Protein AF-A0A3C0Q526-F1 (afdb_monomer_lite)

Radius of gyration: 20.27 Å; chains: 1; bounding box: 44×20×48 Å

pLDDT: mean 85.57, std 8.26, range [57.34, 94.81]

Sequence (74 aa):
MAILRLEELEALSASPDLWNDPDKAQKLMREKNRLEAQINEVRKIENGLKDQIGLIEMAESEGEESLVTEAVSA

Secondary structure (DSSP, 8-state):
-HHHHHHHHHHHHT-GGGGG-HHHHHHHHHHHHHHHHHHHHHHHHHHHHHHHHHHHHHHHHHT-HHHHHHHHH-

Structure (mmCIF, N/CA/C/O backbone):
data_AF-A0A3C0Q526-F1
#
_entry.id   AF-A0A3C0Q526-F1
#
loop_
_atom_site.group_PDB
_atom_site.id
_atom_site.type_symbol
_atom_site.label_atom_id
_atom_site.label_alt_id
_atom_site.label_comp_id
_atom_site.label_asym_id
_atom_site.label_entity_id
_atom_site.label_seq_id
_atom_site.pdbx_PDB_ins_code
_atom_site.Cartn_x
_atom_site.Cartn_y
_atom_site.Cartn_z
_atom_site.occupancy
_atom_site.B_iso_or_equiv
_atom_site.auth_seq_id
_atom_site.auth_comp_id
_atom_site.auth_asym_id
_atom_site.auth_atom_id
_atom_site.pdbx_PDB_model_num
ATOM 1 N N . MET A 1 1 ? -6.116 5.549 -12.132 1.00 66.62 1 MET A N 1
ATOM 2 C CA . MET A 1 1 ? -4.939 5.670 -13.025 1.00 66.62 1 MET A CA 1
ATOM 3 C C . MET A 1 1 ? -3.652 5.139 -12.387 1.00 66.62 1 MET A C 1
ATOM 5 O O . MET A 1 1 ? -2.965 4.388 -13.057 1.00 66.62 1 MET A O 1
ATOM 9 N N . ALA A 1 2 ? -3.336 5.444 -11.118 1.00 75.81 2 ALA A N 1
ATOM 10 C CA . ALA A 1 2 ? -2.099 4.966 -10.473 1.00 75.81 2 ALA A CA 1
ATOM 11 C C . ALA A 1 2 ? -1.986 3.429 -10.333 1.00 75.81 2 ALA A C 1
ATOM 13 O O . ALA A 1 2 ? -0.906 2.891 -10.536 1.00 75.81 2 ALA A O 1
ATOM 14 N N . ILE A 1 3 ? -3.092 2.727 -10.048 1.00 82.12 3 ILE A N 1
ATOM 15 C CA . ILE A 1 3 ? -3.117 1.253 -9.923 1.00 82.12 3 ILE A CA 1
ATOM 16 C C . ILE A 1 3 ? -2.854 0.575 -11.276 1.00 82.12 3 ILE A C 1
ATOM 18 O O . ILE A 1 3 ? -1.951 -0.242 -11.374 1.00 82.12 3 ILE A O 1
ATOM 22 N N . LEU A 1 4 ? -3.557 0.997 -12.334 1.00 87.81 4 LEU A N 1
ATOM 23 C CA . LEU A 1 4 ? -3.337 0.504 -13.702 1.00 87.81 4 LEU A CA 1
ATOM 24 C C . LEU A 1 4 ? -1.877 0.707 -14.149 1.00 87.81 4 LEU A C 1
ATOM 26 O O . LEU A 1 4 ? -1.264 -0.172 -14.742 1.00 87.81 4 LEU A O 1
ATOM 30 N N . ARG A 1 5 ? -1.290 1.864 -13.811 1.00 85.44 5 ARG A N 1
ATOM 31 C 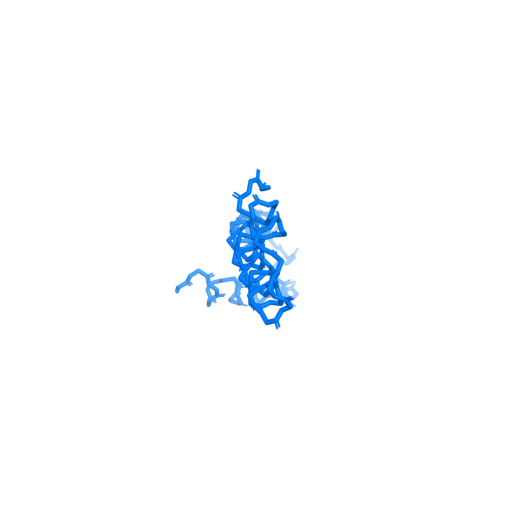CA . ARG A 1 5 ? 0.116 2.150 -14.105 1.00 85.44 5 ARG A CA 1
ATOM 32 C C . ARG A 1 5 ? 1.067 1.234 -13.335 1.00 85.44 5 ARG A C 1
ATOM 34 O O . ARG A 1 5 ? 2.093 0.845 -13.879 1.00 85.44 5 ARG A O 1
ATOM 41 N N . LEU A 1 6 ? 0.751 0.901 -12.085 1.00 87.75 6 LEU A N 1
ATOM 42 C CA . LEU A 1 6 ? 1.545 -0.046 -11.313 1.00 87.75 6 LEU A CA 1
ATOM 43 C C . LEU A 1 6 ? 1.498 -1.450 -11.938 1.00 87.75 6 LEU A C 1
ATOM 45 O O . LEU A 1 6 ? 2.552 -2.050 -12.118 1.00 87.75 6 LEU A O 1
ATOM 49 N N . GLU A 1 7 ? 0.320 -1.920 -12.350 1.00 88.38 7 GLU A N 1
ATOM 50 C CA . GLU A 1 7 ? 0.146 -3.211 -13.039 1.00 88.38 7 GLU A CA 1
ATOM 51 C C . GLU A 1 7 ? 0.937 -3.272 -14.359 1.00 88.38 7 GLU A C 1
ATOM 53 O O . GLU A 1 7 ? 1.607 -4.264 -14.651 1.00 88.38 7 GLU A O 1
ATOM 58 N N . GLU A 1 8 ? 0.938 -2.188 -15.142 1.00 88.12 8 GLU A N 1
ATOM 59 C CA . GLU A 1 8 ? 1.782 -2.074 -16.339 1.00 88.12 8 GLU A CA 1
ATOM 60 C C . GLU A 1 8 ? 3.278 -2.178 -16.004 1.00 88.12 8 GLU A C 1
ATOM 62 O O . GLU A 1 8 ? 4.026 -2.871 -16.697 1.00 88.12 8 GLU A O 1
ATOM 67 N N . LEU A 1 9 ? 3.735 -1.494 -14.948 1.00 88.12 9 LEU A N 1
ATOM 68 C CA . LEU A 1 9 ? 5.134 -1.544 -14.516 1.00 88.12 9 LEU A CA 1
ATOM 69 C C . LEU A 1 9 ? 5.512 -2.936 -13.999 1.00 88.12 9 LEU A C 1
ATOM 71 O O . LEU A 1 9 ? 6.627 -3.389 -14.247 1.00 88.12 9 LEU A O 1
ATOM 75 N N . GLU A 1 10 ? 4.601 -3.642 -13.331 1.00 87.88 10 GLU A N 1
ATOM 76 C CA . GLU A 1 10 ? 4.797 -5.034 -12.927 1.00 87.88 10 GLU A CA 1
ATOM 77 C C . GLU A 1 10 ? 4.954 -5.957 -14.135 1.00 87.88 10 GLU A C 1
ATOM 79 O O . GLU A 1 10 ? 5.929 -6.711 -14.203 1.00 87.88 10 GLU A O 1
ATOM 84 N N . ALA A 1 11 ? 4.069 -5.840 -15.125 1.00 89.12 11 ALA A N 1
ATOM 85 C CA . ALA A 1 11 ? 4.150 -6.615 -16.359 1.00 89.12 11 ALA A CA 1
ATOM 86 C C . ALA A 1 11 ? 5.462 -6.353 -17.119 1.00 89.12 11 ALA A C 1
ATOM 88 O O . ALA A 1 11 ? 6.123 -7.288 -17.571 1.00 89.12 11 ALA A O 1
ATOM 89 N N . LEU A 1 12 ? 5.887 -5.090 -17.205 1.00 86.56 12 LEU A N 1
ATOM 90 C CA . LEU A 1 12 ? 7.164 -4.717 -17.816 1.00 86.56 12 LEU A CA 1
ATOM 91 C C . LEU A 1 12 ? 8.365 -5.236 -17.013 1.00 86.56 12 LEU A C 1
ATOM 93 O O . LEU A 1 12 ? 9.357 -5.648 -17.612 1.00 86.56 12 LEU A O 1
ATOM 97 N N . SER A 1 13 ? 8.276 -5.262 -15.678 1.00 84.44 13 SER A N 1
ATOM 98 C CA . SER A 1 13 ? 9.325 -5.805 -14.801 1.00 84.44 13 SER A CA 1
ATOM 99 C C . SER A 1 13 ? 9.524 -7.317 -14.939 1.00 84.44 13 SER A C 1
ATOM 101 O O . SER A 1 13 ? 10.628 -7.816 -14.718 1.00 84.44 13 SER A O 1
ATOM 103 N N . ALA A 1 14 ? 8.479 -8.038 -15.354 1.00 85.50 14 ALA A N 1
ATOM 104 C CA . ALA A 1 14 ? 8.520 -9.472 -15.625 1.00 85.50 14 ALA A CA 1
ATOM 105 C C . ALA A 1 14 ? 9.130 -9.817 -16.998 1.00 85.50 14 ALA A C 1
ATOM 107 O O . ALA A 1 14 ? 9.415 -10.986 -17.260 1.00 85.50 14 ALA A O 1
ATOM 108 N N . SER A 1 15 ? 9.344 -8.829 -17.875 1.00 87.62 15 SER A N 1
ATOM 109 C CA . SER A 1 15 ? 9.953 -9.060 -19.185 1.00 87.62 15 SER A CA 1
ATOM 110 C C . SER A 1 15 ? 11.464 -9.322 -19.064 1.00 87.62 15 SER A C 1
ATOM 112 O O . SER A 1 15 ? 12.181 -8.482 -18.511 1.00 87.62 15 SER A O 1
ATOM 114 N N . PRO A 1 16 ? 11.996 -10.425 -19.630 1.00 81.56 16 PRO A N 1
ATOM 115 C CA . PRO A 1 16 ? 13.437 -10.688 -19.670 1.00 81.56 16 PRO A CA 1
ATOM 116 C C . PRO A 1 16 ? 14.229 -9.579 -20.375 1.00 81.56 16 PRO A C 1
ATOM 118 O O . PRO A 1 16 ? 15.354 -9.278 -19.980 1.00 81.56 16 PRO A O 1
ATOM 121 N N . ASP A 1 17 ? 13.622 -8.924 -21.369 1.00 85.88 17 ASP A N 1
ATOM 122 C CA . ASP A 1 17 ? 14.269 -7.881 -22.170 1.00 85.88 17 ASP A CA 1
ATOM 123 C C . ASP A 1 17 ? 14.543 -6.594 -21.389 1.00 85.88 17 ASP A C 1
ATOM 125 O O . ASP A 1 17 ? 15.430 -5.825 -21.762 1.00 85.88 17 ASP A O 1
ATOM 129 N N . LEU A 1 18 ? 13.822 -6.360 -20.287 1.00 83.38 18 LEU A N 1
ATOM 130 C CA . LEU A 1 18 ? 14.087 -5.220 -19.413 1.00 83.38 18 LEU A CA 1
ATOM 131 C C . LEU A 1 18 ? 15.497 -5.302 -18.816 1.00 83.38 18 LEU A C 1
ATOM 133 O O . LEU A 1 18 ? 16.170 -4.285 -18.671 1.00 83.38 18 LEU A O 1
ATOM 137 N N . TRP A 1 19 ? 15.957 -6.514 -18.511 1.00 83.06 19 TRP A N 1
ATOM 138 C CA . TRP A 1 19 ? 17.248 -6.758 -17.872 1.00 83.06 19 TRP A CA 1
ATOM 139 C C . TRP A 1 19 ? 18.433 -6.649 -18.839 1.00 83.06 19 TRP A C 1
ATOM 141 O O . TRP A 1 19 ? 19.574 -6.565 -18.389 1.00 83.06 19 TRP A O 1
ATOM 151 N N . ASN A 1 20 ? 18.170 -6.568 -20.148 1.00 88.44 20 ASN A N 1
ATOM 152 C CA . ASN A 1 20 ? 19.187 -6.261 -21.156 1.00 88.44 20 ASN A CA 1
ATOM 153 C C . ASN A 1 20 ? 19.607 -4.779 -21.132 1.00 88.44 20 ASN A C 1
ATOM 155 O O . ASN A 1 20 ? 20.662 -4.436 -21.664 1.00 88.44 20 ASN A O 1
ATOM 159 N N . ASP A 1 21 ? 18.800 -3.899 -20.526 1.00 88.56 21 ASP A N 1
ATOM 160 C CA . ASP A 1 21 ? 19.066 -2.464 -20.405 1.00 88.56 21 ASP A CA 1
ATOM 161 C C . ASP A 1 21 ? 18.988 -2.032 -18.925 1.00 88.56 21 ASP A C 1
ATOM 163 O O . ASP A 1 21 ? 17.908 -1.701 -18.416 1.00 88.56 21 ASP A O 1
ATOM 167 N N . PRO A 1 22 ? 20.125 -2.036 -18.204 1.00 87.75 22 PRO A N 1
ATOM 168 C CA . PRO A 1 22 ? 20.146 -1.767 -16.768 1.00 87.75 22 PRO A CA 1
ATOM 169 C C . PRO A 1 22 ? 19.656 -0.355 -16.415 1.00 87.75 22 PRO A C 1
ATOM 171 O O . PRO A 1 22 ? 19.035 -0.171 -15.365 1.00 87.75 22 PRO A O 1
ATOM 174 N N . ASP A 1 23 ? 19.851 0.634 -17.293 1.00 91.62 23 ASP A N 1
ATOM 175 C CA . ASP A 1 23 ? 19.374 2.004 -17.076 1.00 91.62 23 ASP A CA 1
ATOM 176 C C . ASP A 1 23 ? 17.844 2.090 -17.152 1.00 91.62 23 ASP A C 1
ATOM 178 O O . ASP A 1 23 ? 17.209 2.792 -16.350 1.00 91.62 23 ASP A O 1
ATOM 182 N N . LYS A 1 24 ? 17.228 1.368 -18.099 1.00 87.81 24 LYS A N 1
ATOM 183 C CA . LYS A 1 24 ? 15.763 1.255 -18.183 1.00 87.81 24 LYS A CA 1
ATOM 184 C C . LYS A 1 24 ? 15.195 0.486 -17.000 1.00 87.81 24 LYS A C 1
ATOM 186 O O . LYS A 1 24 ? 14.239 0.971 -16.393 1.00 87.81 24 LYS A O 1
ATOM 191 N N . ALA A 1 25 ? 15.803 -0.641 -16.628 1.00 90.12 25 ALA A N 1
ATOM 192 C CA . ALA A 1 25 ? 15.397 -1.418 -15.460 1.00 90.12 25 ALA A CA 1
ATOM 193 C C . ALA A 1 25 ? 15.416 -0.561 -14.185 1.00 90.12 25 ALA A C 1
ATOM 195 O O . ALA A 1 25 ? 14.438 -0.521 -13.438 1.00 90.12 25 ALA A O 1
ATOM 196 N N . GLN A 1 26 ? 16.483 0.213 -13.968 1.00 91.44 26 GLN A N 1
ATOM 197 C CA . GLN A 1 26 ? 16.608 1.060 -12.784 1.00 91.44 26 GLN A CA 1
ATOM 198 C C . GLN A 1 26 ? 15.565 2.189 -12.754 1.00 91.44 26 GLN A C 1
ATOM 200 O O . GLN A 1 26 ? 15.012 2.496 -11.696 1.00 91.44 26 GLN A O 1
ATOM 205 N N . LYS A 1 27 ? 15.277 2.826 -13.898 1.00 91.81 27 LYS A N 1
ATOM 206 C CA . LYS A 1 27 ? 14.221 3.851 -13.995 1.00 91.81 27 LYS A CA 1
ATOM 207 C C . LYS A 1 27 ? 12.845 3.263 -13.697 1.00 91.81 27 LYS A C 1
ATOM 209 O O . LYS A 1 27 ? 12.110 3.852 -12.906 1.00 91.81 27 LYS A O 1
ATOM 214 N N . LEU A 1 28 ? 12.546 2.104 -14.277 1.00 91.38 28 LEU A N 1
ATOM 215 C CA . LEU A 1 28 ? 11.276 1.412 -14.105 1.00 91.38 28 LEU A CA 1
ATOM 216 C C . LEU A 1 28 ? 11.055 0.995 -12.649 1.00 91.38 28 LEU A C 1
ATOM 218 O O . LEU A 1 28 ? 10.015 1.307 -12.076 1.00 91.38 28 LEU A O 1
ATOM 222 N N . MET A 1 29 ? 12.058 0.380 -12.017 1.00 90.44 29 MET A N 1
ATOM 223 C CA . MET A 1 29 ? 11.970 -0.043 -10.616 1.00 90.44 29 MET A CA 1
ATOM 224 C C . MET A 1 29 ? 11.800 1.146 -9.662 1.00 90.44 29 MET A C 1
ATOM 226 O O . MET A 1 29 ? 11.037 1.060 -8.704 1.00 90.44 29 MET A O 1
ATOM 230 N N . ARG A 1 30 ? 12.440 2.295 -9.932 1.00 93.88 30 ARG A N 1
ATOM 231 C CA . ARG A 1 30 ? 12.207 3.519 -9.143 1.00 93.88 30 ARG A CA 1
ATOM 232 C C . ARG A 1 30 ? 10.772 4.031 -9.271 1.00 93.88 30 ARG A C 1
ATOM 234 O O . ARG A 1 30 ? 10.191 4.444 -8.270 1.00 93.88 30 ARG A O 1
ATOM 241 N N . GLU A 1 31 ? 10.215 4.033 -10.482 1.00 91.88 31 GLU A N 1
ATOM 242 C CA . GLU A 1 31 ? 8.826 4.449 -10.713 1.00 91.88 31 GLU A CA 1
ATOM 243 C C . GLU A 1 31 ? 7.847 3.502 -10.011 1.00 91.88 31 GLU A C 1
ATOM 245 O O . GLU A 1 31 ? 6.969 3.976 -9.288 1.00 91.88 31 GLU A O 1
ATOM 250 N N . LYS A 1 32 ? 8.064 2.188 -10.156 1.00 90.94 32 LYS A N 1
ATOM 251 C CA . LYS A 1 32 ? 7.283 1.129 -9.509 1.00 90.94 32 LYS A CA 1
ATOM 252 C C . LYS A 1 32 ? 7.272 1.305 -7.992 1.00 90.94 32 LYS A C 1
ATOM 254 O O . LYS A 1 32 ? 6.207 1.519 -7.422 1.00 90.94 32 LYS A O 1
ATOM 259 N N . ASN A 1 33 ? 8.447 1.345 -7.362 1.00 92.50 33 ASN A N 1
ATOM 260 C CA . ASN A 1 33 ? 8.569 1.459 -5.906 1.00 92.50 33 ASN A CA 1
ATOM 261 C C . ASN A 1 33 ? 7.913 2.739 -5.365 1.00 92.50 33 ASN A C 1
ATOM 263 O O . ASN A 1 33 ? 7.313 2.734 -4.292 1.00 92.50 33 ASN A O 1
ATOM 267 N N . ARG A 1 34 ? 8.011 3.857 -6.100 1.00 93.38 34 ARG A N 1
ATOM 268 C CA . ARG A 1 34 ? 7.365 5.117 -5.703 1.00 93.38 34 ARG A CA 1
ATOM 269 C C . ARG A 1 34 ? 5.842 4.998 -5.724 1.00 93.38 34 ARG A C 1
ATOM 271 O O . ARG A 1 34 ? 5.190 5.482 -4.803 1.00 93.38 34 ARG A O 1
ATOM 278 N N . LEU A 1 35 ? 5.284 4.402 -6.777 1.00 92.50 35 LEU A N 1
ATOM 279 C CA . LEU A 1 35 ? 3.839 4.211 -6.901 1.00 92.50 35 LEU A CA 1
ATOM 280 C C . LEU A 1 35 ? 3.320 3.195 -5.880 1.00 92.50 35 LEU A C 1
ATOM 282 O O . LEU A 1 35 ? 2.301 3.459 -5.249 1.00 92.50 35 LEU A O 1
ATOM 286 N N . GLU A 1 36 ? 4.042 2.096 -5.655 1.00 92.31 36 GLU A N 1
ATOM 287 C CA . GLU A 1 36 ? 3.725 1.119 -4.606 1.00 92.31 36 GLU A CA 1
ATOM 288 C C . GLU A 1 36 ? 3.676 1.766 -3.228 1.00 92.31 36 GLU A C 1
ATOM 290 O O . GLU A 1 36 ? 2.699 1.582 -2.508 1.00 92.31 36 GLU A O 1
ATOM 295 N N . ALA A 1 37 ? 4.686 2.566 -2.871 1.00 94.56 37 ALA A N 1
ATOM 296 C CA . ALA A 1 37 ? 4.712 3.260 -1.588 1.00 94.56 37 ALA A CA 1
ATOM 297 C C . ALA A 1 37 ? 3.489 4.174 -1.416 1.00 94.56 37 ALA A C 1
ATOM 299 O O . ALA A 1 37 ? 2.802 4.097 -0.403 1.00 94.56 37 ALA A O 1
ATOM 300 N N . GLN A 1 38 ? 3.167 4.989 -2.425 1.00 94.19 38 GLN A N 1
ATOM 301 C CA . GLN A 1 38 ? 2.004 5.883 -2.371 1.00 94.19 38 GLN A CA 1
ATOM 302 C C . GLN A 1 38 ? 0.684 5.117 -2.235 1.00 94.19 38 GLN A C 1
ATOM 304 O O . G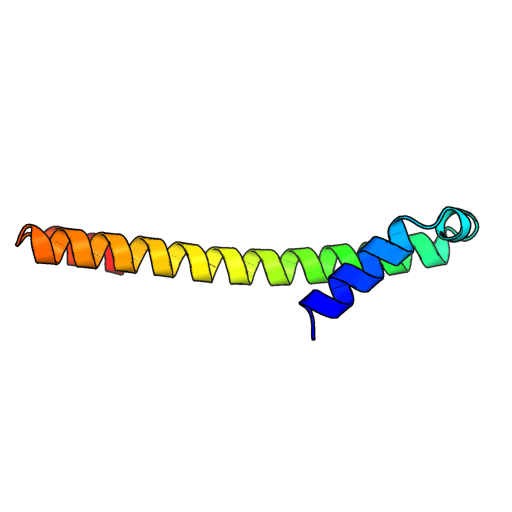LN A 1 38 ? -0.166 5.494 -1.432 1.00 94.19 38 GLN A O 1
ATOM 309 N N . ILE A 1 39 ? 0.510 4.037 -3.001 1.00 92.75 39 ILE A N 1
ATOM 310 C CA . ILE A 1 39 ? -0.698 3.207 -2.947 1.00 92.75 39 ILE A CA 1
ATOM 311 C C . ILE A 1 39 ? -0.816 2.516 -1.586 1.00 92.75 39 ILE A C 1
ATOM 313 O O . ILE A 1 39 ? -1.907 2.465 -1.021 1.00 92.75 39 ILE A O 1
ATOM 317 N N . ASN A 1 40 ? 0.289 2.007 -1.043 1.00 93.06 40 ASN A N 1
ATOM 318 C CA . ASN A 1 40 ? 0.296 1.333 0.251 1.00 93.06 40 ASN A CA 1
ATOM 319 C C . ASN A 1 40 ? -0.029 2.289 1.403 1.00 93.06 40 ASN A C 1
ATOM 321 O O . ASN A 1 40 ? -0.792 1.906 2.285 1.00 93.06 40 ASN A O 1
ATOM 325 N N . GLU A 1 41 ? 0.465 3.529 1.376 1.00 94.81 41 GLU A N 1
ATOM 326 C CA . GLU A 1 41 ? 0.095 4.535 2.380 1.00 94.81 41 GLU A CA 1
ATOM 327 C C . GLU A 1 41 ? -1.402 4.860 2.338 1.00 94.81 41 GLU A C 1
ATOM 329 O O . GLU A 1 41 ? -2.059 4.877 3.377 1.00 94.81 41 GLU A O 1
ATOM 334 N N . VAL A 1 42 ? -1.979 5.033 1.144 1.00 94.12 42 VAL A N 1
ATOM 335 C CA . VAL A 1 42 ? -3.429 5.255 1.009 1.00 94.12 42 VAL A CA 1
ATOM 336 C C . VAL A 1 42 ? -4.214 4.057 1.539 1.00 94.12 42 VAL A C 1
ATOM 338 O O . VAL A 1 42 ? -5.112 4.233 2.356 1.00 94.12 42 VAL A O 1
ATOM 341 N N . ARG A 1 43 ? -3.837 2.833 1.153 1.00 92.38 43 ARG A N 1
ATO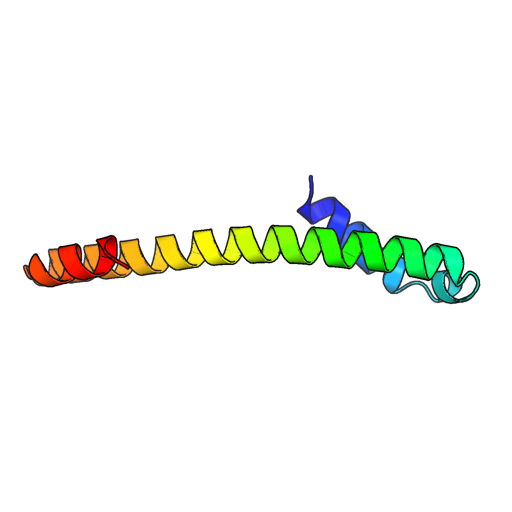M 342 C CA . ARG A 1 43 ? -4.485 1.606 1.645 1.00 92.38 43 ARG A CA 1
ATOM 343 C C . ARG A 1 43 ? -4.391 1.463 3.160 1.00 92.38 43 ARG A C 1
ATOM 345 O O . ARG A 1 43 ? -5.328 0.978 3.784 1.00 92.38 43 ARG A O 1
ATOM 352 N N . LYS A 1 44 ? -3.273 1.873 3.761 1.00 94.06 44 LYS A N 1
ATOM 353 C CA . LYS A 1 44 ? -3.094 1.853 5.215 1.00 94.06 44 LYS A CA 1
ATOM 354 C C . LYS A 1 44 ? -4.078 2.795 5.904 1.00 94.06 44 LYS A C 1
ATOM 356 O O . LYS A 1 44 ? -4.692 2.395 6.885 1.00 94.06 44 LYS A O 1
ATOM 361 N N . ILE A 1 45 ? -4.255 4.003 5.371 1.00 92.69 45 ILE A N 1
ATOM 362 C CA . ILE A 1 45 ? -5.239 4.969 5.878 1.00 92.69 45 ILE A CA 1
ATOM 363 C C . ILE A 1 45 ? -6.662 4.427 5.700 1.00 92.69 45 ILE A C 1
ATOM 365 O O . ILE A 1 45 ? -7.452 4.469 6.636 1.00 92.69 45 ILE A O 1
ATOM 369 N N . GLU A 1 46 ? -6.986 3.875 4.529 1.00 92.50 46 GLU A N 1
ATOM 370 C CA . GLU A 1 46 ? -8.305 3.291 4.254 1.00 92.50 46 GLU A CA 1
ATOM 371 C C . GLU A 1 46 ? -8.635 2.124 5.189 1.00 92.50 46 GLU A C 1
ATOM 373 O O . GLU A 1 46 ? -9.763 2.019 5.667 1.00 92.50 46 GLU A O 1
ATOM 378 N N . ASN A 1 47 ? -7.667 1.245 5.450 1.00 92.56 47 ASN A N 1
ATOM 379 C CA . ASN A 1 47 ? -7.851 0.127 6.370 1.00 92.56 47 ASN A CA 1
ATOM 380 C C . ASN A 1 47 ? -7.973 0.613 7.816 1.00 92.56 47 ASN A C 1
ATOM 382 O O . ASN A 1 47 ? -8.905 0.202 8.491 1.00 92.56 47 ASN A O 1
ATOM 386 N N . GLY A 1 48 ? -7.120 1.547 8.254 1.00 91.12 48 GLY A N 1
ATOM 387 C CA . GLY A 1 48 ? -7.227 2.138 9.591 1.00 91.12 48 GLY A CA 1
ATOM 388 C C . GLY A 1 48 ? -8.590 2.792 9.829 1.00 91.12 48 GLY A C 1
ATOM 389 O O . GLY A 1 48 ? -9.204 2.573 10.867 1.00 91.12 48 GLY A O 1
ATOM 390 N N . LEU A 1 49 ? -9.118 3.506 8.830 1.00 90.25 49 LEU A N 1
ATOM 391 C CA . LEU A 1 49 ? -10.461 4.081 8.899 1.00 90.25 49 LEU A CA 1
ATOM 392 C C . LEU A 1 49 ? -11.549 3.003 9.004 1.00 90.25 49 LEU A C 1
ATOM 394 O O . LEU A 1 49 ? -12.483 3.152 9.785 1.00 90.25 49 LEU A O 1
ATOM 398 N N . LYS A 1 50 ? -11.452 1.916 8.230 1.00 91.50 50 LYS A N 1
ATOM 399 C CA . LYS A 1 50 ? -12.415 0.803 8.313 1.00 91.50 50 LYS A CA 1
ATOM 400 C C . LYS A 1 50 ? -12.385 0.122 9.674 1.00 91.50 50 LYS A C 1
ATOM 402 O O . LYS A 1 50 ? -13.447 -0.188 10.203 1.00 91.50 50 LYS A O 1
ATOM 407 N N . ASP A 1 51 ? -11.197 -0.082 10.230 1.00 89.44 51 ASP A N 1
ATOM 408 C CA . ASP A 1 51 ? -11.029 -0.676 11.553 1.00 89.44 51 ASP A CA 1
ATOM 409 C C . ASP A 1 51 ? -11.659 0.227 12.627 1.00 89.44 51 ASP A C 1
ATOM 411 O O . ASP A 1 51 ? -12.417 -0.255 13.464 1.00 89.44 51 ASP A O 1
ATOM 415 N N . GLN A 1 52 ? -11.439 1.547 12.552 1.00 88.31 52 GLN A N 1
ATOM 416 C CA . GLN A 1 52 ? -12.075 2.526 13.444 1.00 88.31 52 GLN A CA 1
ATOM 417 C C . GLN A 1 52 ? -13.604 2.519 13.327 1.00 88.31 52 GLN A C 1
ATOM 419 O O . GLN A 1 52 ? -14.287 2.502 14.346 1.00 88.31 52 GLN A O 1
ATOM 424 N N . ILE A 1 53 ? -14.152 2.486 12.107 1.00 89.75 53 ILE A N 1
ATOM 425 C CA . ILE A 1 53 ? -15.605 2.380 11.890 1.00 89.75 53 ILE A CA 1
ATOM 426 C C . ILE A 1 53 ? -16.139 1.088 12.521 1.00 89.75 53 ILE A C 1
ATOM 428 O O . ILE A 1 53 ? -17.114 1.144 13.263 1.00 89.75 53 ILE A O 1
ATOM 432 N N . GLY A 1 54 ? -15.485 -0.055 12.298 1.00 87.31 54 GLY A N 1
ATOM 433 C CA . GLY A 1 54 ? -15.907 -1.327 12.889 1.00 87.31 54 GLY A CA 1
ATOM 434 C C . GLY A 1 54 ? -15.886 -1.319 14.422 1.00 87.31 54 GLY A C 1
ATOM 435 O O . GLY A 1 54 ? -16.795 -1.857 15.052 1.00 87.31 54 GLY A O 1
ATOM 436 N N . LEU A 1 55 ? -14.890 -0.668 15.033 1.00 86.44 55 LEU A N 1
ATOM 437 C CA . LEU A 1 55 ? -14.837 -0.474 16.486 1.00 86.44 55 LEU A CA 1
ATOM 438 C C . LEU A 1 55 ? -15.995 0.393 16.993 1.00 86.44 55 LEU A C 1
ATOM 440 O O . LEU A 1 55 ? -16.588 0.071 18.020 1.00 86.44 55 LEU A O 1
ATOM 444 N N . ILE A 1 56 ? -16.342 1.461 16.269 1.00 86.00 56 ILE A N 1
ATOM 445 C CA . ILE A 1 56 ? -17.477 2.328 16.611 1.00 86.00 56 ILE A CA 1
ATOM 446 C C . ILE A 1 56 ? -18.795 1.552 16.510 1.00 86.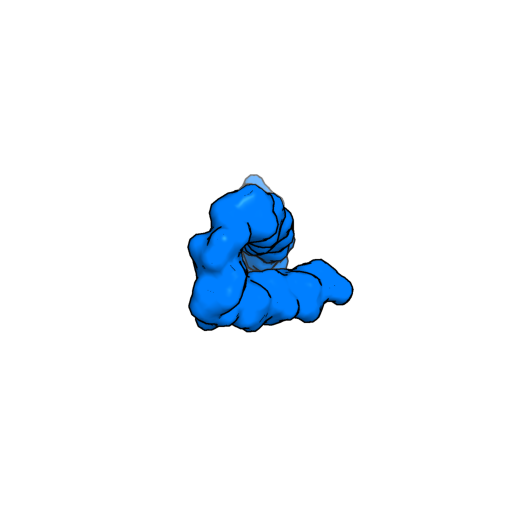00 56 ILE A C 1
ATOM 448 O O . ILE A 1 56 ? -19.585 1.587 17.447 1.00 86.00 56 ILE A O 1
ATOM 452 N N . GLU A 1 57 ? -19.016 0.799 15.429 1.00 87.81 57 GLU A N 1
ATOM 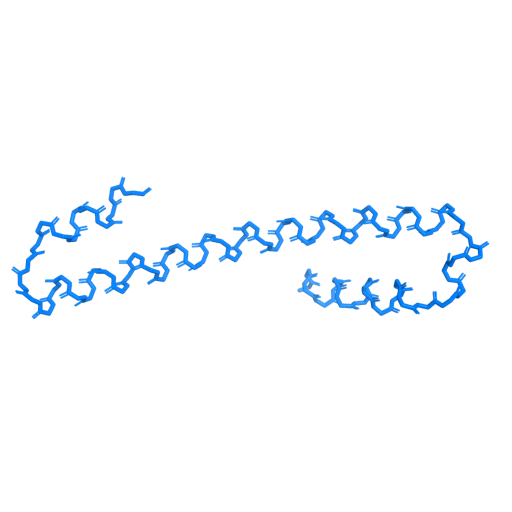453 C CA . GLU A 1 57 ? -20.231 -0.009 15.241 1.00 87.81 57 GLU A CA 1
ATOM 454 C C . GLU A 1 57 ? -20.404 -1.067 16.347 1.00 87.81 57 GLU A C 1
ATOM 456 O O . GLU A 1 57 ? -21.517 -1.304 16.828 1.00 87.81 57 GLU A O 1
ATOM 461 N N . MET A 1 58 ? -19.304 -1.692 16.781 1.00 84.62 58 MET A N 1
ATOM 462 C CA . MET A 1 58 ? -19.309 -2.640 17.897 1.00 84.62 58 MET A CA 1
ATOM 463 C C . MET A 1 58 ? -19.639 -1.940 19.220 1.00 84.62 58 MET A C 1
ATOM 465 O O . MET A 1 58 ? -20.521 -2.392 19.947 1.00 84.62 58 MET A O 1
ATOM 469 N N . ALA A 1 59 ? -19.000 -0.803 19.495 1.00 84.38 59 ALA A N 1
ATOM 470 C CA . ALA A 1 59 ? -19.239 -0.012 20.697 1.00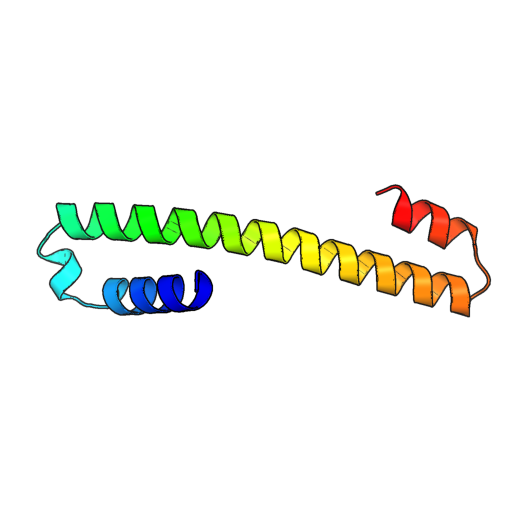 84.38 59 ALA A CA 1
ATOM 471 C C . ALA A 1 59 ? -20.686 0.510 20.787 1.00 84.38 59 ALA A C 1
ATOM 473 O O . ALA A 1 59 ? -21.298 0.452 21.853 1.00 84.38 59 ALA A O 1
ATOM 474 N N . GLU A 1 60 ? -21.267 0.962 19.671 1.00 83.12 60 GLU A N 1
ATOM 475 C CA . GLU A 1 60 ? -22.680 1.356 19.592 1.00 83.12 60 GLU A CA 1
ATOM 476 C C . GLU A 1 60 ? -23.617 0.170 19.849 1.00 83.12 60 GLU A C 1
ATOM 478 O O . GLU A 1 60 ? -24.615 0.307 20.559 1.00 83.12 60 GLU A O 1
ATOM 483 N N . SER A 1 61 ? -23.284 -1.007 19.310 1.00 84.81 61 SER A N 1
ATOM 484 C CA . SER A 1 61 ? -24.072 -2.233 19.495 1.00 84.81 61 SER A CA 1
ATOM 485 C C . SER A 1 61 ? -24.042 -2.744 20.940 1.00 84.81 61 SER A C 1
ATOM 487 O O . SER A 1 61 ? -25.019 -3.334 21.406 1.00 84.81 61 SER A O 1
ATOM 489 N N . GLU A 1 62 ? -22.939 -2.514 21.650 1.00 83.38 62 GLU A N 1
ATOM 490 C CA . GLU A 1 62 ? -22.745 -2.902 23.052 1.00 83.38 62 GLU A CA 1
ATOM 491 C C . GLU A 1 62 ? -23.171 -1.803 24.046 1.00 83.38 62 GLU A C 1
ATOM 493 O O . GLU A 1 62 ? -23.320 -2.072 25.238 1.00 83.38 62 GLU A O 1
ATOM 498 N N . GLY A 1 63 ? -23.448 -0.584 23.566 1.00 78.00 63 GLY A N 1
ATOM 499 C CA . GLY A 1 63 ? -23.835 0.562 24.394 1.00 78.00 63 GLY A CA 1
ATOM 500 C C . GLY A 1 63 ? -22.674 1.181 25.184 1.00 78.00 63 GLY A C 1
ATOM 501 O O . GLY A 1 63 ? -22.907 1.873 26.176 1.00 78.00 63 GLY A O 1
ATOM 502 N N . GLU A 1 64 ? -21.431 0.941 24.764 1.00 78.62 64 GLU A N 1
ATOM 503 C CA . GLU A 1 64 ? -20.212 1.408 25.432 1.00 78.62 64 GLU A CA 1
ATOM 504 C C . GLU A 1 64 ? -19.582 2.611 24.700 1.00 78.62 64 GLU A C 1
ATOM 506 O O . GLU A 1 64 ? -18.578 2.498 23.998 1.00 78.62 64 GLU A O 1
ATOM 511 N N . GLU A 1 65 ? -20.130 3.816 24.908 1.00 72.62 65 GLU A N 1
ATOM 512 C CA . GLU A 1 65 ? -19.632 5.077 24.308 1.00 72.62 65 GLU A CA 1
ATOM 513 C C . GLU A 1 65 ? -18.151 5.396 24.624 1.00 72.62 65 GLU A C 1
ATOM 515 O O . GLU A 1 65 ? -17.493 6.147 23.895 1.00 72.62 65 GLU A O 1
ATOM 520 N N . SER A 1 66 ? -17.586 4.821 25.692 1.00 73.81 66 SER A N 1
ATOM 521 C CA . SER A 1 66 ? -16.160 4.963 26.011 1.00 73.81 66 SER A CA 1
ATOM 522 C C . SER A 1 66 ? -15.250 4.346 24.947 1.00 73.81 66 SER A C 1
ATOM 524 O O . SER A 1 66 ? -14.198 4.915 24.659 1.00 73.81 66 SER A O 1
ATOM 526 N N . LEU A 1 67 ? -15.670 3.241 24.319 1.00 70.62 67 LEU A N 1
ATOM 527 C CA . LEU A 1 67 ? -14.912 2.575 23.255 1.00 70.62 67 LEU A CA 1
ATOM 528 C C . LEU A 1 67 ? -14.946 3.377 21.942 1.00 70.62 67 LEU A C 1
ATOM 530 O O . LEU A 1 67 ? -13.951 3.417 21.219 1.00 70.62 67 LEU A O 1
ATOM 534 N N . VAL A 1 68 ? -16.035 4.113 21.674 1.00 70.62 68 VAL A N 1
ATOM 535 C CA . VAL A 1 68 ? -16.128 5.063 20.543 1.00 70.62 68 VAL A CA 1
ATOM 536 C C . VAL A 1 68 ? -15.076 6.169 20.674 1.00 70.62 68 VAL A C 1
ATOM 538 O O . VAL A 1 68 ? -14.406 6.526 19.707 1.00 70.62 68 VAL A O 1
ATOM 541 N N . THR A 1 69 ? -14.896 6.700 21.887 1.00 70.19 69 THR A N 1
ATOM 542 C CA . THR A 1 69 ? -13.940 7.789 22.153 1.00 70.19 69 THR A CA 1
ATOM 543 C C . THR A 1 69 ? -12.492 7.329 21.963 1.00 70.19 69 THR A C 1
ATOM 545 O O . THR A 1 69 ? -11.664 8.084 21.451 1.00 70.19 69 THR A O 1
ATOM 548 N N . GLU A 1 70 ? -12.186 6.086 22.333 1.00 68.06 70 GLU A N 1
ATOM 549 C CA . GLU A 1 70 ? -10.863 5.483 22.152 1.00 68.06 70 GLU A CA 1
ATOM 550 C C . GLU A 1 70 ? -10.559 5.197 20.670 1.00 68.06 70 GLU A C 1
ATOM 552 O O . GLU A 1 70 ? -9.460 5.497 20.205 1.00 68.06 70 GLU A O 1
ATOM 557 N N . ALA A 1 71 ? -11.550 4.742 19.893 1.00 67.69 71 ALA A N 1
ATOM 558 C CA . ALA A 1 71 ? -11.412 4.489 18.456 1.00 67.69 71 ALA A CA 1
ATOM 559 C C . ALA A 1 71 ? -11.145 5.760 17.622 1.00 67.69 71 ALA A C 1
ATOM 561 O O . ALA A 1 71 ? -10.396 5.709 16.650 1.00 67.69 71 ALA A O 1
ATOM 562 N N . VAL A 1 72 ? -11.731 6.902 17.999 1.00 68.50 72 VAL A N 1
ATOM 563 C CA . VAL A 1 72 ? -11.575 8.188 17.280 1.00 68.50 72 VAL A CA 1
ATOM 564 C C . VAL A 1 72 ? -10.301 8.942 17.693 1.00 68.50 72 VAL A C 1
ATOM 566 O O . VAL A 1 72 ? -9.853 9.842 16.983 1.00 68.50 72 VAL A O 1
ATOM 569 N N . SER A 1 73 ? -9.710 8.596 18.840 1.00 68.38 73 SER A N 1
ATOM 570 C CA . SER A 1 73 ? -8.531 9.287 19.388 1.00 68.38 73 SER A CA 1
ATOM 571 C C . SER A 1 73 ? -7.186 8.702 18.930 1.00 68.38 73 SER A C 1
ATOM 573 O O . SER A 1 73 ? -6.151 9.317 19.195 1.00 68.38 73 SER A O 1
ATOM 575 N N . ALA A 1 74 ? -7.193 7.530 18.286 1.00 57.34 74 ALA A N 1
ATOM 576 C CA . ALA A 1 74 ? -6.015 6.841 17.745 1.00 57.34 74 ALA A CA 1
ATOM 577 C C . ALA A 1 74 ? -5.689 7.278 16.307 1.00 57.34 74 ALA A C 1
ATOM 579 O O . ALA A 1 74 ? -4.480 7.404 16.000 1.00 57.34 74 ALA A O 1
#

Foldseek 3Di:
DLVVVLVVLVVVQPDPVCVVDVVSNVVSVVSNVVSVVVVVVVVVVVVLVVVLVVQLVVCVVVVNVVSNVVSVVD